Protein AF-A0AAD5WHM5-F1 (afdb_monomer_lite)

Foldseek 3Di:
DDDDDDDDDDDDDDDDDDDDDPPPPVCDPVNDPPVVVQVVCVVVVNVVVVVPPPVVVVVVVVVVPDDPPDDPVVVVVVVVVVVVVVVVVVVVVVVVVVVCCVVVPPPCVVCPVVVVVVVVVVVVVVVVVVVVVVVVVVVVVVVVVVVVVVVVVVVVVVVVVVVVVVVVVVVVVD

Organism: Parelaphostrongylus tenuis (NCBI:txid148309)

Secondary structure (DSSP, 8-state):
----------------S--S--------GGGS-HHHHHHHHHHTTTHHHHTS-HHHHHHHHHHHTS-----HHHHHHHHHHHHHHHHHHHHHHHHHHHHHHHHHT-HHHHTHHHHHHHHHHHHHHHHHHHHHHHHHHHHHHHHHHHHHHHHHHHHHHHHHHHHHHHHHHHHHH-

Radius of gyration: 55.37 Å; chains: 1; bounding box: 125×58×139 Å

Sequence (174 aa):
MESAGKQGDQANTESSGIRALEKSYDVKSADFDVDGLMEKMKIVGLDRVMKIPLAKLKSLRSLNNKPETRSLSERLSTIEFCENLIRQRAEMLKEFEERMQVVLQTDKISIAAEQEAQLEALELDIQKGLDEWKRYTLELEEFKMEYFSIVASLQERVEEFDKMVTAIEHDSEA

pLDDT: mean 78.84, std 20.29, range [31.38, 98.25]

Structure (mmCIF, N/CA/C/O backbone):
data_AF-A0AAD5WHM5-F1
#
_entry.id   AF-A0AAD5WHM5-F1
#
loop_
_atom_site.group_PDB
_atom_site.id
_atom_site.type_symbol
_atom_site.label_atom_id
_atom_site.label_alt_id
_atom_site.label_comp_id
_atom_site.label_asym_id
_atom_site.label_entity_id
_atom_site.label_seq_id
_atom_site.pdbx_PDB_ins_code
_atom_site.Cartn_x
_atom_site.Cartn_y
_atom_site.Cartn_z
_atom_site.occupancy
_atom_site.B_iso_or_equiv
_atom_site.auth_seq_id
_atom_site.auth_comp_id
_atom_site.auth_asym_id
_atom_site.auth_atom_id
_atom_site.pdbx_PDB_model_num
ATOM 1 N N . MET A 1 1 ? -66.414 -4.634 18.339 1.00 36.34 1 MET A N 1
ATOM 2 C CA . MET A 1 1 ? -66.600 -5.782 19.247 1.00 36.34 1 MET A CA 1
ATOM 3 C C . MET A 1 1 ? -65.448 -6.744 18.994 1.00 36.34 1 MET A C 1
ATOM 5 O O . MET A 1 1 ? -65.304 -7.122 17.845 1.00 36.34 1 MET A O 1
ATOM 9 N N . GLU A 1 2 ? -64.613 -6.950 20.029 1.00 38.66 2 GLU A N 1
ATOM 10 C CA . GLU A 1 2 ? -63.788 -8.132 20.409 1.00 38.66 2 GLU A CA 1
ATOM 11 C C . GLU A 1 2 ? -63.091 -9.003 19.333 1.00 38.66 2 GLU A C 1
ATOM 13 O O . GLU A 1 2 ? -63.685 -9.324 18.319 1.00 38.66 2 GLU A O 1
ATOM 18 N N . SER A 1 3 ? -61.883 -9.561 19.505 1.00 42.88 3 SER A N 1
ATOM 19 C CA . SER A 1 3 ? -60.822 -9.507 20.530 1.00 42.88 3 SER A CA 1
ATOM 20 C C . SER A 1 3 ? -59.622 -10.363 20.049 1.00 42.88 3 SER A C 1
ATOM 22 O O . SER A 1 3 ? -59.829 -11.271 19.251 1.00 42.88 3 SER A O 1
ATOM 24 N N . ALA A 1 4 ? -58.438 -10.116 20.640 1.00 44.34 4 ALA A N 1
ATOM 25 C CA . ALA A 1 4 ? -57.317 -11.044 20.948 1.00 44.34 4 ALA A CA 1
ATOM 26 C C . ALA A 1 4 ? -56.541 -11.760 19.809 1.00 44.34 4 ALA A C 1
ATOM 28 O O . ALA A 1 4 ? -57.092 -12.089 18.772 1.00 44.34 4 ALA A O 1
ATOM 29 N N . GLY A 1 5 ? -55.245 -12.100 19.914 1.00 34.88 5 GLY A N 1
ATOM 30 C CA . GLY A 1 5 ? -54.206 -12.047 20.967 1.00 34.88 5 GLY A CA 1
ATOM 31 C C . GLY A 1 5 ? -52.992 -12.879 20.467 1.00 34.88 5 GLY A C 1
ATOM 32 O O . GLY A 1 5 ? -53.199 -13.910 19.842 1.00 34.88 5 GLY A O 1
ATOM 33 N N . LYS A 1 6 ? -51.773 -12.325 20.362 1.00 40.22 6 LYS A N 1
ATOM 34 C CA . LYS A 1 6 ? -50.580 -12.413 21.252 1.00 40.22 6 LYS A CA 1
ATOM 35 C C . LYS A 1 6 ? -50.023 -13.808 21.644 1.00 40.22 6 LYS A C 1
ATOM 37 O O . LYS A 1 6 ? -50.691 -14.521 22.373 1.00 40.22 6 LYS A O 1
ATOM 42 N N . GLN A 1 7 ? -48.738 -14.011 21.264 1.00 35.69 7 GLN A N 1
ATOM 43 C CA . GLN A 1 7 ? -47.543 -14.509 22.018 1.00 35.69 7 GLN A CA 1
ATOM 44 C C . GLN A 1 7 ? -47.623 -15.878 22.737 1.00 35.69 7 GLN A C 1
ATOM 46 O O . GLN A 1 7 ? -48.632 -16.197 23.334 1.00 35.69 7 GLN A O 1
ATOM 51 N N . GLY A 1 8 ? -46.594 -16.729 22.829 1.00 31.56 8 GLY A N 1
ATOM 52 C CA . GLY A 1 8 ? -45.164 -16.665 22.517 1.00 31.56 8 GLY A CA 1
ATOM 53 C C . GLY A 1 8 ? -44.415 -17.776 23.296 1.00 31.56 8 GLY A C 1
ATOM 54 O O . GLY A 1 8 ? -44.916 -18.253 24.309 1.00 31.56 8 GLY A O 1
ATOM 55 N N . ASP A 1 9 ? -43.231 -18.126 22.790 1.00 31.38 9 ASP A N 1
ATOM 56 C CA . ASP A 1 9 ? -42.017 -18.654 23.445 1.00 31.38 9 ASP A CA 1
ATOM 57 C C . ASP A 1 9 ? -41.879 -20.055 24.096 1.00 31.38 9 ASP A C 1
ATOM 59 O O . ASP A 1 9 ? -42.524 -20.440 25.069 1.00 31.38 9 ASP A O 1
ATOM 63 N N . GLN A 1 10 ? -40.864 -20.747 23.552 1.00 34.56 10 GLN A N 1
ATOM 64 C CA . GLN A 1 10 ? -39.973 -21.766 24.131 1.00 34.56 10 GLN A CA 1
ATOM 65 C C . GLN A 1 10 ? -39.013 -21.066 25.135 1.00 34.56 10 GLN A C 1
ATOM 67 O O . GLN A 1 10 ? -38.979 -19.847 25.188 1.00 34.56 10 GLN A O 1
ATOM 72 N N . ALA A 1 11 ? -38.144 -21.643 25.960 1.00 37.50 11 ALA A N 1
ATOM 73 C CA . ALA A 1 11 ? -37.506 -22.938 26.160 1.00 37.50 11 ALA A CA 1
ATOM 74 C C . ALA A 1 11 ? -36.883 -22.885 27.580 1.00 37.50 11 ALA A C 1
ATOM 76 O O . ALA A 1 11 ? -36.624 -21.787 28.071 1.00 37.50 11 ALA A O 1
ATOM 77 N N . ASN A 1 12 ? -36.551 -24.016 28.214 1.00 31.97 12 ASN A N 1
ATOM 78 C CA . ASN A 1 12 ? -35.148 -24.295 28.568 1.00 31.97 12 ASN A CA 1
ATOM 79 C C . ASN A 1 12 ? -34.935 -25.618 29.309 1.00 31.97 12 ASN A C 1
ATOM 81 O O . ASN A 1 12 ? -35.692 -26.033 30.184 1.00 31.97 12 ASN A O 1
ATOM 85 N N . THR A 1 13 ? -33.812 -26.208 28.929 1.00 36.28 13 THR A N 1
ATOM 86 C CA . THR A 1 13 ? -33.136 -27.422 29.371 1.00 36.28 13 THR A CA 1
ATOM 87 C C . THR A 1 13 ? -32.401 -27.289 30.711 1.00 36.28 13 THR A C 1
ATOM 89 O O . THR A 1 13 ? -31.663 -26.339 30.941 1.00 36.28 13 THR A O 1
ATOM 92 N N . GLU A 1 14 ? -32.582 -28.327 31.529 1.00 37.22 14 GLU A N 1
ATOM 93 C CA . GLU A 1 14 ? -31.549 -29.156 32.179 1.00 37.22 14 GLU A CA 1
ATOM 94 C C . GLU A 1 14 ? -30.503 -28.536 33.131 1.00 37.22 14 GLU A C 1
ATOM 96 O O . GLU A 1 14 ? -29.560 -27.857 32.741 1.00 37.22 14 GLU A O 1
ATOM 101 N N . SER A 1 15 ? -30.572 -28.980 34.392 1.00 31.81 15 SER A N 1
ATOM 102 C CA . SER A 1 15 ? -29.400 -29.275 35.221 1.00 31.81 15 SER A CA 1
ATOM 103 C C . SER A 1 15 ? -29.643 -30.586 35.973 1.00 31.81 15 SER A C 1
ATOM 105 O O . SER A 1 15 ? -30.743 -30.870 36.449 1.00 31.81 15 SER A O 1
ATOM 107 N N . SER A 1 16 ? -28.603 -31.409 35.957 1.00 37.72 16 SER A N 1
ATOM 108 C CA . SER A 1 16 ? -28.567 -32.851 36.162 1.00 37.72 16 SER A CA 1
ATOM 109 C C . SER A 1 16 ? -28.480 -33.255 37.638 1.00 37.72 16 SER A C 1
ATOM 111 O O . SER A 1 16 ? -27.954 -32.519 38.468 1.00 37.72 16 SER A O 1
ATOM 113 N N . GLY A 1 17 ? -28.912 -34.487 37.930 1.00 38.31 17 GLY A N 1
ATOM 114 C CA . GLY A 1 17 ? -28.488 -35.218 39.125 1.00 38.31 17 GLY A CA 1
ATOM 115 C C . GLY A 1 17 ? -29.429 -35.134 40.325 1.00 38.31 17 GLY A C 1
ATOM 116 O O . GLY A 1 17 ? -29.139 -34.431 41.278 1.00 38.31 17 GLY A O 1
ATOM 117 N N . ILE A 1 18 ? -30.540 -35.876 40.250 1.00 37.25 18 ILE A N 1
ATOM 118 C CA . ILE A 1 18 ? -31.255 -36.669 41.285 1.00 37.25 18 ILE A CA 1
ATOM 119 C C . ILE A 1 18 ? -32.674 -36.875 40.717 1.00 37.25 18 ILE A C 1
ATOM 121 O O . ILE A 1 18 ? -33.637 -36.219 41.093 1.00 37.25 18 ILE A O 1
ATOM 125 N N . ARG A 1 19 ? -32.820 -37.765 39.733 1.00 40.44 19 ARG A N 1
ATOM 126 C CA . ARG A 1 19 ? -34.134 -38.251 39.274 1.00 40.44 19 ARG A CA 1
ATOM 127 C C . ARG A 1 19 ? -34.158 -39.766 39.395 1.00 40.44 19 ARG A C 1
ATOM 129 O O . ARG A 1 19 ? -34.089 -40.482 38.408 1.00 40.44 19 ARG A O 1
ATOM 136 N N . ALA A 1 20 ? -34.179 -40.242 40.637 1.00 42.19 20 ALA A N 1
ATOM 137 C CA . ALA A 1 20 ? -34.458 -41.641 40.955 1.00 42.19 20 ALA A CA 1
ATOM 138 C C . ALA A 1 20 ? -34.907 -41.823 42.417 1.00 42.19 20 ALA A C 1
ATOM 140 O O . ALA A 1 20 ? -34.429 -42.723 43.093 1.00 42.19 20 ALA A O 1
ATOM 141 N N . LEU A 1 21 ? -35.808 -40.974 42.930 1.00 39.22 21 LEU A N 1
ATOM 142 C CA . LEU A 1 21 ? -36.526 -41.244 44.190 1.00 39.22 21 LEU A CA 1
ATOM 143 C C . LEU A 1 21 ? -38.012 -40.836 44.155 1.00 39.22 21 LEU A C 1
ATOM 145 O O . LEU A 1 21 ? -38.685 -40.880 45.178 1.00 39.22 21 LEU A O 1
ATOM 149 N N . GLU A 1 22 ? -38.578 -40.525 42.986 1.00 41.53 22 GLU A N 1
ATOM 150 C CA . GLU A 1 22 ? -40.031 -40.355 42.830 1.00 41.53 22 GLU A CA 1
ATOM 151 C C . GLU A 1 22 ? -40.721 -41.716 42.639 1.00 41.53 22 GLU A C 1
ATOM 153 O O . GLU A 1 22 ? -41.361 -42.005 41.634 1.00 41.53 22 GLU A O 1
ATOM 158 N N . LYS A 1 23 ? -40.583 -42.589 43.636 1.00 41.78 23 LYS A N 1
ATOM 159 C CA . LYS A 1 23 ? -41.685 -43.470 44.016 1.00 41.78 23 LYS A CA 1
ATOM 160 C C . LYS A 1 23 ? -42.174 -42.920 45.339 1.00 41.78 23 LYS A C 1
ATOM 162 O O . LYS A 1 23 ? -41.623 -43.244 46.388 1.00 41.78 23 LYS A O 1
ATOM 167 N N . SER A 1 24 ? -43.164 -42.037 45.276 1.00 45.75 24 SER A N 1
ATOM 168 C CA . SER A 1 24 ? -43.964 -41.696 46.443 1.00 45.75 24 SER A CA 1
ATOM 169 C C . SER A 1 24 ? -44.629 -42.988 46.910 1.00 45.75 24 SER A C 1
ATOM 171 O O . SER A 1 24 ? -45.659 -43.401 46.379 1.00 45.75 24 SER A O 1
ATOM 173 N N . TYR A 1 25 ? -43.997 -43.676 47.857 1.00 50.88 25 TYR A N 1
ATOM 174 C CA . TYR A 1 25 ? -44.730 -44.580 48.720 1.00 50.88 25 TYR A CA 1
ATOM 175 C C . TYR A 1 25 ? -45.814 -43.719 49.359 1.00 50.88 25 TYR A C 1
ATOM 177 O O . TYR A 1 25 ? -45.506 -42.699 49.978 1.00 50.88 25 TYR A O 1
ATOM 185 N N . ASP A 1 26 ? -47.072 -44.071 49.122 1.00 53.12 26 ASP A N 1
ATOM 186 C CA . ASP A 1 26 ? -48.220 -43.441 49.764 1.00 53.12 26 ASP A CA 1
ATOM 187 C C . ASP A 1 26 ? -48.231 -43.913 51.227 1.00 53.12 26 ASP A C 1
ATOM 189 O O . ASP A 1 26 ? -49.003 -44.784 51.622 1.00 53.12 26 ASP A O 1
ATOM 193 N N . VAL A 1 27 ? -47.233 -43.449 51.989 1.00 57.66 27 VAL A N 1
ATOM 194 C CA . VAL A 1 27 ? -47.026 -43.798 53.392 1.00 57.66 27 VAL A CA 1
ATOM 195 C C . VAL A 1 27 ? -48.090 -43.052 54.171 1.00 57.66 27 VAL A C 1
ATOM 197 O O . VAL A 1 27 ? -48.061 -41.823 54.283 1.00 57.66 27 VAL A O 1
ATOM 200 N N . LYS A 1 28 ? -49.059 -43.796 54.694 1.00 67.00 28 LYS A N 1
ATOM 201 C CA . LYS A 1 28 ? -50.104 -43.223 55.532 1.00 67.00 28 LYS A CA 1
ATOM 202 C C . LYS A 1 28 ? -49.484 -42.882 56.877 1.00 67.00 28 LYS A C 1
ATOM 204 O O . LYS A 1 28 ? -48.560 -43.536 57.346 1.00 67.00 28 LYS A O 1
ATOM 209 N N . SER A 1 29 ? -50.024 -41.880 57.559 1.00 62.38 29 SER A N 1
ATOM 210 C CA . SER A 1 29 ? -49.602 -41.530 58.922 1.00 62.38 29 SER A CA 1
ATOM 211 C C . SER A 1 29 ? -49.711 -42.701 59.913 1.00 62.38 29 SER A C 1
ATOM 213 O O . SER A 1 29 ? -49.035 -42.682 60.933 1.00 62.38 29 SER A O 1
ATOM 215 N N . ALA A 1 30 ? -50.509 -43.726 59.591 1.00 68.62 30 ALA A N 1
ATOM 216 C CA . ALA A 1 30 ? -50.623 -44.978 60.341 1.00 68.62 30 ALA A CA 1
ATOM 217 C C . ALA A 1 30 ? -49.430 -45.939 60.168 1.00 68.62 30 ALA A C 1
ATOM 219 O O . ALA A 1 30 ? -49.243 -46.820 61.000 1.00 68.62 30 ALA A O 1
ATOM 220 N N . ASP A 1 31 ? -48.622 -45.769 59.120 1.00 73.50 31 ASP A N 1
ATOM 221 C CA . ASP A 1 31 ? -47.434 -46.591 58.859 1.00 73.50 31 ASP A CA 1
ATOM 222 C C . ASP A 1 31 ? -46.204 -46.086 59.642 1.00 73.50 31 ASP A C 1
ATOM 224 O O . ASP A 1 31 ? -45.151 -46.727 59.653 1.00 73.50 31 ASP A O 1
ATOM 228 N N . PHE A 1 32 ? -46.324 -44.928 60.304 1.00 72.31 32 PHE A N 1
ATOM 229 C CA . PHE A 1 32 ? -45.282 -44.356 61.148 1.00 72.31 32 PHE A CA 1
ATOM 230 C C . PHE A 1 32 ? -45.490 -44.755 62.611 1.00 72.31 32 PHE A C 1
ATOM 232 O O . PHE A 1 32 ? -46.427 -44.305 63.267 1.00 72.31 32 PHE A O 1
ATOM 239 N N . ASP A 1 33 ? -44.552 -45.536 63.146 1.00 80.94 33 ASP A N 1
ATOM 240 C CA . ASP A 1 33 ? -44.429 -45.801 64.583 1.00 80.94 33 ASP A CA 1
ATOM 241 C C . ASP A 1 33 ? -43.872 -44.559 65.304 1.00 80.94 33 ASP A C 1
ATOM 243 O O . ASP A 1 33 ? -42.677 -44.440 65.602 1.00 80.94 33 ASP A O 1
ATOM 247 N N . VAL A 1 34 ? -44.749 -43.573 65.503 1.00 78.88 34 VAL A N 1
ATOM 248 C CA . VAL A 1 34 ? -44.423 -42.302 66.164 1.00 78.88 34 VAL A CA 1
ATOM 249 C C . VAL A 1 34 ? -44.016 -42.540 67.619 1.00 78.88 34 VAL A C 1
ATOM 251 O O . VAL A 1 34 ? -43.077 -41.901 68.094 1.00 78.88 34 VAL A O 1
ATOM 254 N N . ASP A 1 35 ? -44.650 -43.494 68.299 1.00 78.94 35 ASP A N 1
ATOM 255 C CA . ASP A 1 35 ? -44.379 -43.811 69.702 1.00 78.94 35 ASP A CA 1
ATOM 256 C C . ASP A 1 35 ? -43.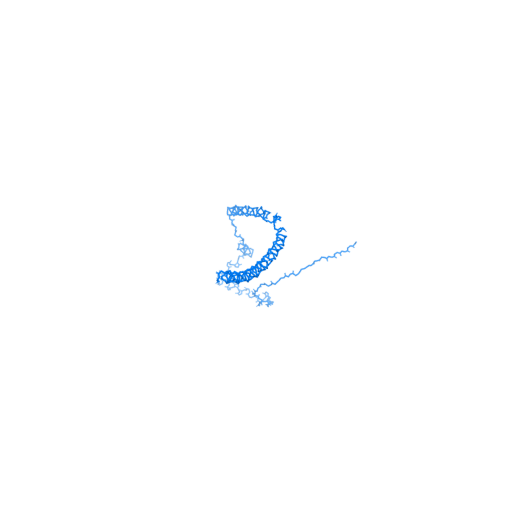006 -44.478 69.875 1.00 78.94 35 ASP A C 1
ATOM 258 O O . ASP A 1 35 ? -42.214 -44.069 70.731 1.00 78.94 35 ASP A O 1
ATOM 262 N N . GLY A 1 36 ? -42.655 -45.433 69.009 1.00 82.88 36 GLY A N 1
ATOM 263 C CA . GLY A 1 36 ? -41.328 -46.047 68.995 1.00 82.88 36 GLY A CA 1
ATOM 264 C C . GLY A 1 36 ? -40.217 -45.066 68.613 1.00 82.88 36 GLY A C 1
ATOM 265 O O . GLY A 1 36 ? -39.108 -45.138 69.154 1.00 82.88 36 GLY A O 1
ATOM 266 N N . LEU A 1 37 ? -40.497 -44.102 67.728 1.00 80.06 37 LEU A N 1
ATOM 267 C CA . LEU A 1 37 ? -39.570 -43.008 67.428 1.00 80.06 37 LEU A CA 1
ATOM 268 C C . LEU A 1 37 ? -39.402 -42.067 68.628 1.00 80.06 37 LEU A C 1
ATOM 270 O O . LEU A 1 37 ? -38.273 -41.691 68.951 1.00 80.06 37 LEU A O 1
ATOM 274 N N . MET A 1 38 ? -40.494 -41.711 69.308 1.00 77.81 38 MET A N 1
ATOM 275 C CA . MET A 1 38 ? -40.458 -40.876 70.508 1.00 77.81 38 MET A CA 1
ATOM 276 C C . MET A 1 38 ? -39.637 -41.523 71.624 1.00 77.81 38 MET A C 1
ATOM 278 O O . MET A 1 38 ? -38.795 -40.850 72.223 1.00 77.81 38 MET A O 1
ATOM 282 N N . GLU A 1 39 ? -39.807 -42.824 71.860 1.00 83.00 39 GLU A N 1
ATOM 283 C CA . GLU A 1 39 ? -39.048 -43.543 72.884 1.00 83.00 39 GLU A CA 1
ATOM 284 C C . GLU A 1 39 ? -37.557 -43.624 72.528 1.00 83.00 39 GLU A C 1
ATOM 286 O O . GLU A 1 39 ? -36.700 -43.312 73.356 1.00 83.00 39 GLU A O 1
ATOM 291 N N . LYS A 1 40 ? -37.217 -43.917 71.266 1.00 83.00 40 LYS A N 1
ATOM 292 C CA . LYS A 1 40 ? -35.818 -43.884 70.801 1.00 83.00 40 LYS A CA 1
ATOM 293 C C . LYS A 1 40 ? -35.193 -42.500 70.964 1.00 83.00 40 LYS A C 1
ATOM 295 O O . LYS A 1 40 ? -34.060 -42.388 71.427 1.00 83.00 40 LYS A O 1
ATOM 300 N N . MET A 1 41 ? -35.915 -41.433 70.630 1.00 79.44 41 MET A N 1
ATOM 301 C CA . MET A 1 41 ? -35.411 -40.066 70.788 1.00 79.44 41 MET A CA 1
ATOM 302 C C . MET A 1 41 ? -35.243 -39.674 72.259 1.00 79.44 41 MET A C 1
ATOM 304 O O . MET A 1 41 ? -34.295 -38.962 72.595 1.00 79.44 41 MET A O 1
ATOM 308 N N . LYS A 1 42 ? -36.102 -40.178 73.148 1.00 81.62 42 LYS A N 1
ATOM 309 C CA . LYS A 1 42 ? -35.965 -40.004 74.595 1.00 81.62 42 LYS A CA 1
ATOM 310 C C . LYS A 1 42 ? -34.733 -40.729 75.144 1.00 81.62 42 LYS A C 1
ATOM 312 O O . LYS A 1 42 ? -33.973 -40.114 75.889 1.00 81.62 42 LYS A O 1
ATOM 317 N N . ILE A 1 43 ? -34.488 -41.972 74.721 1.00 84.25 43 ILE A N 1
ATOM 318 C CA . ILE A 1 43 ? -33.299 -42.763 75.097 1.00 84.25 43 ILE A CA 1
ATOM 319 C C . ILE A 1 43 ? -32.001 -42.052 74.681 1.00 84.25 43 ILE A C 1
ATOM 321 O O . ILE A 1 43 ? -31.032 -42.040 75.434 1.00 84.25 43 ILE A O 1
ATOM 325 N N . VAL A 1 44 ? -31.994 -41.399 73.516 1.00 82.56 44 VAL A N 1
ATOM 326 C CA . VAL A 1 44 ? -30.830 -40.658 72.988 1.00 82.56 44 VAL A CA 1
ATOM 327 C C . VAL A 1 44 ? -30.703 -39.246 73.603 1.00 82.56 44 VAL A C 1
ATOM 329 O O . VAL A 1 44 ? -29.816 -38.475 73.247 1.00 82.56 44 VAL A O 1
ATOM 332 N N . GLY A 1 45 ? -31.565 -38.876 74.558 1.00 78.75 45 GLY A N 1
ATOM 333 C CA . GLY A 1 45 ? -31.508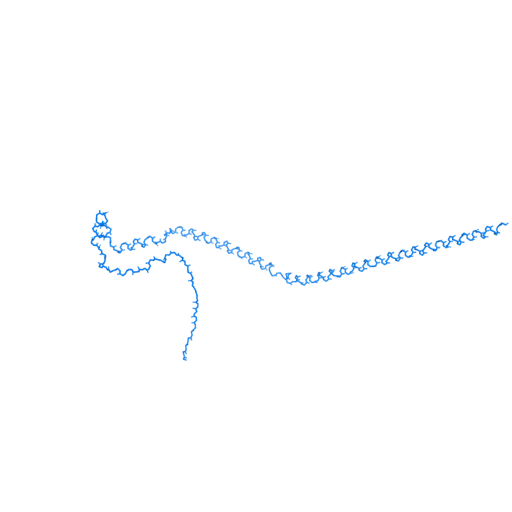 -37.582 75.250 1.00 78.75 45 GLY A CA 1
ATOM 334 C C . GLY A 1 45 ? -32.038 -36.397 74.431 1.00 78.75 45 GLY A C 1
ATOM 335 O O . GLY A 1 45 ? -31.855 -35.242 74.816 1.00 78.75 45 GLY A O 1
ATOM 336 N N . LEU A 1 46 ? -32.734 -36.662 73.321 1.00 77.62 46 LEU A N 1
ATOM 337 C CA . LEU A 1 46 ? -33.299 -35.654 72.415 1.00 77.62 46 LEU A CA 1
ATOM 338 C C . LEU A 1 46 ? -34.729 -35.227 72.791 1.00 77.62 46 LEU A C 1
ATOM 340 O O . LEU A 1 46 ? -35.365 -34.478 72.052 1.00 77.62 46 LEU A O 1
ATOM 344 N N . ASP A 1 47 ? -35.223 -35.625 73.967 1.00 75.44 47 ASP A N 1
ATOM 345 C CA . ASP A 1 47 ? -36.549 -35.257 74.497 1.00 75.44 47 ASP A CA 1
ATOM 346 C C . ASP A 1 47 ? -36.796 -33.733 74.495 1.00 75.44 47 ASP A C 1
ATOM 348 O O . ASP A 1 47 ? -37.895 -33.252 74.216 1.00 75.44 47 ASP A O 1
ATOM 352 N N . ARG A 1 48 ? -35.745 -32.935 74.726 1.00 72.94 48 ARG A N 1
ATOM 353 C CA . ARG A 1 48 ? -35.833 -31.466 74.687 1.00 72.94 48 ARG A CA 1
ATOM 354 C C . ARG A 1 48 ? -36.044 -30.906 73.280 1.00 72.94 48 ARG A C 1
ATOM 356 O O . ARG A 1 48 ? -36.642 -29.842 73.161 1.00 72.94 48 ARG A O 1
ATOM 363 N N . VAL A 1 49 ? -35.585 -31.599 72.236 1.00 71.81 49 VAL A N 1
ATOM 364 C CA . VAL A 1 49 ? -35.725 -31.166 70.834 1.00 71.81 49 VAL A CA 1
ATOM 365 C C . VAL A 1 49 ? -37.181 -31.271 70.384 1.00 71.81 49 VAL A C 1
ATOM 367 O O . VAL A 1 49 ? -37.682 -30.367 69.720 1.00 71.81 49 VAL A O 1
ATOM 370 N N . MET A 1 50 ? -37.893 -32.306 70.837 1.00 70.81 50 MET A N 1
ATOM 371 C CA . MET A 1 50 ? -39.323 -32.499 70.550 1.00 70.81 50 MET A CA 1
ATOM 372 C C . MET A 1 50 ? -40.222 -31.479 71.260 1.00 70.81 50 MET A C 1
ATOM 374 O O . MET A 1 50 ? -41.343 -31.224 70.830 1.00 70.81 50 MET A O 1
ATOM 378 N N . LYS A 1 51 ? -39.719 -30.851 72.328 1.00 79.00 51 LYS A N 1
ATOM 379 C CA . LYS A 1 51 ? -40.398 -29.765 73.051 1.00 79.00 51 LYS A CA 1
ATOM 380 C C . LYS A 1 51 ? -40.186 -28.397 72.406 1.00 79.00 51 LYS A C 1
ATOM 382 O O . LYS A 1 51 ? -40.777 -27.420 72.864 1.00 79.00 51 LYS A O 1
ATOM 387 N N . ILE A 1 52 ? -39.348 -28.294 71.370 1.00 77.94 52 ILE A N 1
ATOM 388 C CA . ILE A 1 52 ? -39.147 -27.035 70.653 1.00 77.94 52 ILE A CA 1
ATOM 389 C C . ILE A 1 52 ? -40.379 -26.794 69.774 1.00 77.94 52 ILE A C 1
ATOM 391 O O . ILE A 1 52 ? -40.645 -27.579 68.864 1.00 77.94 52 ILE A O 1
ATOM 395 N N . PRO A 1 53 ? -41.123 -25.692 69.980 1.00 83.00 53 PRO A N 1
ATOM 396 C CA . PRO A 1 53 ? -42.261 -25.372 69.133 1.00 83.00 53 PRO A CA 1
ATOM 397 C C . PRO A 1 53 ? -41.845 -25.295 67.662 1.00 83.00 53 PRO A C 1
ATOM 399 O O . PRO A 1 53 ? -40.853 -24.640 67.329 1.00 83.00 53 PRO A O 1
ATOM 402 N N . LEU A 1 54 ? -42.640 -25.889 66.768 1.00 77.44 54 LEU A N 1
ATOM 403 C CA . LEU A 1 54 ? -42.377 -25.890 65.321 1.00 77.44 54 LEU A CA 1
ATOM 404 C C . LEU A 1 54 ? -42.159 -24.477 64.755 1.00 77.44 54 LEU A C 1
ATOM 406 O O . LEU A 1 54 ? -41.359 -24.295 63.841 1.00 77.44 54 LEU A O 1
ATOM 410 N N . ALA A 1 55 ? -42.817 -23.464 65.328 1.00 77.44 55 ALA A N 1
ATOM 411 C CA . ALA A 1 55 ? -42.600 -22.060 64.984 1.00 77.44 55 ALA A CA 1
ATOM 412 C C . ALA A 1 55 ? -41.139 -21.614 65.198 1.00 77.44 55 ALA A C 1
ATOM 414 O O . ALA A 1 55 ? -40.575 -20.936 64.341 1.00 77.44 55 ALA A O 1
ATOM 415 N N . LYS A 1 56 ? -40.498 -22.053 66.292 1.00 78.56 56 LYS A N 1
ATOM 416 C CA . LYS A 1 56 ? -39.094 -21.742 66.598 1.00 78.56 56 LYS A CA 1
ATOM 417 C C . LYS A 1 56 ? -38.120 -22.505 65.695 1.00 78.56 56 LYS A C 1
ATOM 419 O O . LYS A 1 56 ? -37.121 -21.944 65.254 1.00 78.56 56 LYS A O 1
ATOM 424 N N . LEU A 1 57 ? -38.426 -23.761 65.358 1.00 76.69 57 LEU A N 1
ATOM 425 C CA . LEU A 1 57 ? -37.632 -24.536 64.391 1.00 76.69 57 LEU A CA 1
ATOM 426 C C . LEU A 1 57 ? -37.688 -23.914 62.988 1.00 76.69 57 LEU A C 1
ATOM 428 O O . LEU A 1 57 ? -36.663 -23.789 62.316 1.00 76.69 57 LEU A O 1
ATOM 432 N N . LYS A 1 58 ? -38.868 -23.441 62.567 1.00 77.19 58 LYS A N 1
ATOM 433 C CA . LYS A 1 58 ? -39.029 -22.693 61.312 1.00 77.19 58 LYS A CA 1
ATOM 434 C C . LYS A 1 58 ? -38.270 -21.361 61.338 1.00 77.19 58 LYS A C 1
ATOM 436 O O . LYS A 1 58 ? -37.615 -21.030 60.351 1.00 77.19 58 LYS A O 1
ATOM 441 N N . SER A 1 59 ? -38.273 -20.633 62.460 1.00 75.31 59 SER A N 1
ATOM 442 C CA . SER A 1 59 ? -37.494 -19.391 62.578 1.00 75.31 59 SER A CA 1
ATOM 443 C C . SER A 1 59 ? -35.980 -19.628 62.562 1.00 75.31 59 SER A C 1
ATOM 445 O O . SER A 1 59 ? -35.251 -18.825 61.987 1.00 75.31 59 SER A O 1
ATOM 447 N N . LEU A 1 60 ? -35.489 -20.744 63.110 1.00 71.94 60 LEU A N 1
ATOM 448 C CA . LEU A 1 60 ? -34.064 -21.099 63.045 1.00 71.94 60 LEU A CA 1
ATOM 449 C C . LEU A 1 60 ? -33.607 -21.376 61.609 1.00 71.94 60 LEU A C 1
ATOM 451 O O . LEU A 1 60 ? -32.573 -20.866 61.185 1.00 71.94 60 LEU A O 1
ATOM 455 N N . ARG A 1 61 ? -34.424 -22.088 60.819 1.00 69.75 61 ARG A N 1
ATOM 456 C CA . ARG A 1 61 ? -34.172 -22.270 59.379 1.00 69.75 61 ARG A CA 1
ATOM 457 C C . ARG A 1 61 ? -34.106 -20.928 58.640 1.00 69.75 61 ARG A C 1
ATOM 459 O O . ARG A 1 61 ? -33.268 -20.757 57.764 1.00 69.75 61 ARG A O 1
ATOM 466 N N . SER A 1 62 ? -34.955 -19.966 59.012 1.00 66.94 62 SER A N 1
ATOM 467 C CA . SER A 1 62 ? -34.944 -18.627 58.405 1.00 66.94 62 SER A CA 1
ATOM 468 C C . SER A 1 62 ? -33.712 -17.794 58.773 1.00 66.94 62 SER A C 1
ATOM 470 O O . SER A 1 62 ? -33.303 -16.953 57.983 1.00 66.94 62 SER A O 1
ATOM 472 N N . LEU A 1 63 ? -33.100 -18.033 59.939 1.00 64.25 63 LEU A N 1
ATOM 473 C CA . LEU A 1 63 ? -31.882 -17.341 60.371 1.00 64.25 63 LEU A CA 1
ATOM 474 C C . LEU A 1 63 ? -30.644 -17.832 59.616 1.00 64.25 63 LEU A C 1
ATOM 476 O O . LEU A 1 63 ? -29.797 -17.016 59.275 1.00 64.25 63 LEU A O 1
ATOM 480 N N . ASN A 1 64 ? -30.578 -19.128 59.300 1.00 65.19 64 ASN A N 1
ATOM 481 C CA . ASN A 1 64 ? -29.476 -19.712 58.531 1.00 65.19 64 ASN A CA 1
ATOM 482 C C . ASN A 1 64 ? -29.461 -19.273 57.053 1.00 65.19 64 ASN A C 1
ATOM 484 O O . ASN A 1 64 ? -28.435 -19.360 56.394 1.00 65.19 64 ASN A O 1
ATOM 488 N N . ASN A 1 65 ? -30.599 -18.793 56.540 1.00 66.69 65 ASN A N 1
ATOM 489 C CA . ASN A 1 65 ? -30.760 -18.348 55.153 1.00 66.69 65 ASN A CA 1
ATOM 490 C C . ASN A 1 65 ? -30.774 -16.817 55.012 1.00 66.69 65 ASN A C 1
ATOM 492 O O . ASN A 1 65 ? -31.139 -16.304 53.952 1.00 66.69 65 ASN A O 1
ATOM 496 N N . LYS A 1 66 ? -30.442 -16.062 56.069 1.00 65.06 66 LYS A N 1
ATOM 497 C CA . LYS A 1 66 ? -30.328 -14.608 55.940 1.00 65.06 66 LYS A CA 1
ATOM 498 C C . LYS A 1 66 ? -29.048 -14.276 55.168 1.00 65.06 66 LYS A C 1
ATOM 500 O O . LYS A 1 66 ? -27.993 -14.777 55.549 1.00 65.06 66 LYS A O 1
ATOM 505 N N . PRO A 1 67 ? -29.115 -13.430 54.123 1.00 66.06 67 PRO A N 1
ATOM 506 C CA . PRO A 1 67 ? -27.904 -12.894 53.519 1.00 66.06 67 PRO A CA 1
ATOM 507 C C . PRO A 1 67 ? -27.110 -12.177 54.611 1.00 66.06 67 PRO A C 1
ATOM 509 O O . PRO A 1 67 ? -27.707 -11.471 55.429 1.00 66.06 67 PRO A O 1
ATOM 512 N N . GLU A 1 68 ? -25.794 -12.399 54.646 1.00 64.12 68 GLU A N 1
ATOM 513 C CA . GLU A 1 68 ? -24.894 -11.770 55.612 1.00 64.12 68 GLU A CA 1
ATOM 514 C C . GLU A 1 68 ? -25.207 -10.277 55.707 1.00 64.12 68 GLU A C 1
ATOM 516 O O . GLU A 1 68 ? -25.061 -9.512 54.748 1.00 64.12 68 GLU A O 1
ATOM 521 N N . THR A 1 69 ? -25.698 -9.859 56.870 1.00 67.62 69 THR A N 1
ATOM 522 C CA . THR A 1 69 ? -25.978 -8.456 57.134 1.00 67.62 69 THR A CA 1
ATOM 523 C C . THR A 1 69 ? -24.645 -7.764 57.348 1.00 67.62 69 THR A C 1
ATOM 525 O O . THR A 1 69 ? -24.166 -7.672 58.476 1.00 67.62 69 THR A O 1
ATOM 528 N N . ARG A 1 70 ? -24.033 -7.305 56.253 1.00 68.38 70 ARG A N 1
ATOM 529 C CA . ARG A 1 70 ? -22.885 -6.398 56.314 1.00 68.38 70 ARG A CA 1
ATOM 530 C C . ARG A 1 70 ? -23.264 -5.176 57.136 1.00 68.38 70 ARG A C 1
ATOM 532 O O . ARG A 1 70 ? -24.388 -4.667 57.031 1.00 68.38 70 ARG A O 1
ATOM 539 N N . SER A 1 71 ? -22.326 -4.710 57.946 1.00 83.69 71 SER A N 1
ATOM 540 C CA . SER A 1 71 ? -22.510 -3.490 58.721 1.00 83.69 71 SER A CA 1
ATOM 541 C C . SER A 1 71 ? -22.782 -2.300 57.788 1.00 83.69 71 SER A C 1
ATOM 543 O O . SER A 1 71 ? -22.387 -2.295 56.620 1.00 83.69 71 SER A O 1
ATOM 545 N N . LEU A 1 72 ? -23.466 -1.265 58.290 1.00 84.75 72 LEU A N 1
ATOM 546 C CA . LEU A 1 72 ? -23.720 -0.043 57.513 1.00 84.75 72 LEU A CA 1
ATOM 547 C C . LEU A 1 72 ? -2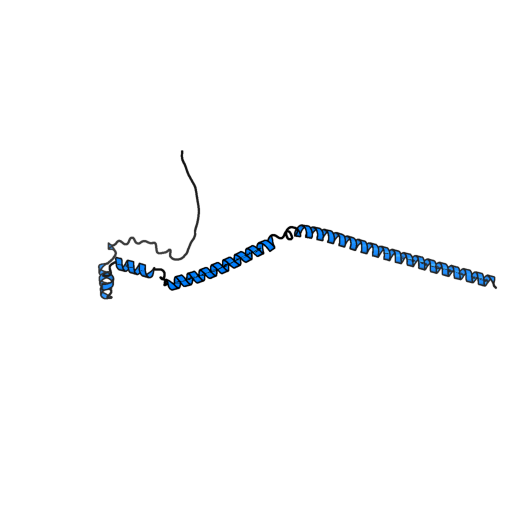2.407 0.561 56.974 1.00 84.75 72 LEU A C 1
ATOM 549 O O . LEU A 1 72 ? -22.365 1.005 55.832 1.00 84.75 72 LEU A O 1
ATOM 553 N N . SER A 1 73 ? -21.341 0.508 57.779 1.00 88.44 73 SER A N 1
ATOM 554 C CA . SER A 1 73 ? -20.003 0.998 57.430 1.00 88.44 73 SER A CA 1
ATOM 555 C C . SER A 1 73 ? -19.410 0.270 56.217 1.00 88.44 73 SER A C 1
ATOM 557 O O . SER A 1 73 ? -18.984 0.907 55.259 1.00 88.44 73 SER A O 1
ATOM 559 N N . GLU A 1 74 ? -19.469 -1.065 56.192 1.00 87.00 74 GLU A N 1
ATOM 560 C CA . GLU A 1 74 ? -18.978 -1.864 55.056 1.00 87.00 74 GLU A CA 1
ATOM 561 C C . GLU A 1 74 ? -19.807 -1.652 53.787 1.00 87.00 74 GLU A C 1
ATOM 563 O O . GLU A 1 74 ? -19.297 -1.724 52.668 1.00 87.00 74 GLU A O 1
ATOM 568 N N . ARG A 1 75 ? -21.109 -1.396 53.939 1.00 86.56 75 ARG A N 1
ATOM 569 C CA . ARG A 1 75 ? -21.972 -1.063 52.802 1.00 86.56 75 ARG A CA 1
ATOM 570 C C . ARG A 1 75 ? -21.614 0.304 52.227 1.00 86.56 75 ARG A C 1
ATOM 572 O O . ARG A 1 75 ? -21.551 0.421 51.009 1.00 86.56 75 ARG A O 1
ATOM 579 N N . LEU A 1 76 ? -21.355 1.296 53.078 1.00 90.94 76 LEU A N 1
ATOM 580 C CA . LEU A 1 76 ? -20.923 2.631 52.657 1.00 90.94 76 LEU A CA 1
ATOM 581 C C . LEU A 1 76 ? -19.569 2.582 51.941 1.00 90.94 76 LEU A C 1
ATOM 583 O O . LEU A 1 76 ? -19.471 3.087 50.828 1.00 90.94 76 LEU A O 1
ATOM 587 N N . SER A 1 77 ? -18.576 1.877 52.491 1.00 91.38 77 SER A N 1
ATOM 588 C CA . SER A 1 77 ? -17.267 1.741 51.835 1.00 91.38 77 SER A CA 1
ATOM 589 C C . SER A 1 77 ? -17.350 1.015 50.488 1.00 91.38 77 SER A C 1
ATOM 591 O O . SER A 1 77 ? -16.678 1.390 49.528 1.00 91.38 77 SER A O 1
ATOM 593 N N . THR A 1 78 ? -18.219 0.004 50.380 1.00 91.06 78 THR A N 1
ATOM 594 C CA . THR A 1 78 ? -18.476 -0.683 49.105 1.00 91.06 78 THR A CA 1
ATOM 595 C C . THR A 1 78 ? -19.102 0.269 48.084 1.00 91.06 78 THR A C 1
ATOM 597 O O . THR A 1 78 ? -18.726 0.237 46.915 1.00 91.06 78 THR A O 1
ATOM 600 N N . ILE A 1 79 ? -20.039 1.122 48.508 1.00 91.88 79 ILE A N 1
ATOM 601 C CA . ILE A 1 79 ? -20.683 2.106 47.630 1.00 91.88 79 ILE A CA 1
ATOM 602 C C . ILE A 1 79 ? -19.658 3.124 47.122 1.00 91.88 79 ILE A C 1
ATOM 604 O O . ILE A 1 79 ? -19.600 3.340 45.916 1.00 91.88 79 ILE A O 1
ATOM 608 N N . GLU A 1 80 ? -18.815 3.679 47.993 1.00 94.31 80 GLU A N 1
ATOM 609 C CA . GLU A 1 80 ? -17.758 4.629 47.606 1.00 94.31 80 GLU A CA 1
ATOM 610 C C . GLU A 1 80 ? -16.746 4.001 46.636 1.00 94.31 80 GLU A C 1
ATOM 612 O O . GLU A 1 80 ? -16.349 4.607 45.638 1.00 94.31 80 GLU A O 1
ATOM 617 N N . PHE A 1 81 ? -16.352 2.748 46.883 1.00 95.12 81 PHE A N 1
ATOM 618 C CA . PHE A 1 81 ? -15.494 2.004 45.964 1.00 95.12 81 PHE A CA 1
ATOM 619 C C . PHE A 1 81 ? -16.155 1.825 44.590 1.00 95.12 81 PHE A C 1
ATOM 621 O O . PHE A 1 81 ? -15.539 2.097 43.556 1.00 95.12 81 PHE A O 1
ATOM 628 N N . CYS A 1 82 ? -17.418 1.391 44.567 1.00 96.19 82 CYS A N 1
ATOM 629 C CA . CYS A 1 82 ? -18.167 1.217 43.329 1.00 96.19 82 CYS A CA 1
ATOM 630 C C . CYS A 1 82 ? -18.383 2.544 42.592 1.00 96.19 82 CYS A C 1
ATOM 632 O O . CYS A 1 82 ? -18.278 2.568 41.370 1.00 96.19 82 CYS A O 1
ATOM 634 N N . GLU A 1 83 ? -18.637 3.641 43.304 1.00 95.94 83 GLU A N 1
ATOM 635 C CA . GLU A 1 83 ? -18.766 4.982 42.730 1.00 95.94 83 GLU A CA 1
ATOM 636 C C . GLU A 1 83 ? -17.482 5.391 41.999 1.00 95.94 83 GLU A C 1
ATOM 638 O O . GLU A 1 83 ? -17.531 5.801 40.838 1.00 95.94 83 GLU A O 1
ATOM 643 N N . ASN A 1 84 ? -16.325 5.208 42.639 1.00 95.69 84 ASN A N 1
ATOM 644 C CA . ASN A 1 84 ? -15.034 5.501 42.023 1.00 95.69 84 ASN A CA 1
ATOM 645 C C . ASN A 1 84 ? -14.786 4.645 40.776 1.00 95.69 84 ASN A C 1
ATOM 647 O O . ASN A 1 84 ? -14.335 5.162 39.754 1.00 95.69 84 ASN A O 1
ATOM 651 N N . LEU A 1 85 ? -15.135 3.356 40.824 1.00 96.56 85 LEU A N 1
ATOM 652 C CA . LEU A 1 85 ? -15.005 2.460 39.676 1.00 96.56 85 LEU A CA 1
ATOM 653 C C . LEU A 1 85 ? -15.923 2.875 38.516 1.00 96.56 85 LEU A C 1
ATOM 655 O O . LEU A 1 85 ? -15.512 2.846 37.356 1.00 96.56 85 LEU A O 1
ATOM 659 N N . ILE A 1 86 ? -17.163 3.268 38.816 1.00 97.44 86 ILE A N 1
ATOM 660 C CA . ILE A 1 86 ? -18.123 3.755 37.818 1.00 97.44 86 ILE A CA 1
ATOM 661 C C . ILE A 1 86 ? -17.606 5.046 37.181 1.00 97.44 86 ILE A C 1
ATOM 663 O O . ILE A 1 86 ? -17.639 5.163 35.958 1.00 97.44 86 ILE A O 1
ATOM 667 N N . ARG A 1 87 ? -17.072 5.977 37.980 1.00 97.31 87 ARG A N 1
ATOM 668 C CA . ARG A 1 87 ? -16.487 7.230 37.485 1.00 97.31 87 ARG A CA 1
ATOM 669 C C . ARG A 1 87 ? -15.320 6.966 36.532 1.00 97.31 87 ARG A C 1
ATOM 671 O O . ARG A 1 87 ? -15.333 7.473 35.418 1.00 97.31 87 ARG A O 1
ATOM 678 N N . GLN A 1 88 ? -14.378 6.103 36.918 1.00 96.88 88 GLN A N 1
ATOM 679 C CA . GLN A 1 88 ? -13.252 5.720 36.055 1.00 96.88 88 GLN A CA 1
ATOM 680 C C . GLN A 1 88 ? -13.719 5.084 34.740 1.00 96.88 88 GLN A C 1
ATOM 682 O O . GLN A 1 88 ? -13.200 5.399 33.673 1.00 96.88 88 GLN A O 1
ATOM 687 N N . ARG A 1 89 ? -14.723 4.200 34.796 1.00 96.38 89 ARG A N 1
ATOM 688 C CA . ARG A 1 89 ? -15.293 3.582 33.590 1.00 96.38 89 ARG A CA 1
ATOM 689 C C . ARG A 1 89 ? -15.985 4.598 32.686 1.00 96.38 89 ARG A C 1
ATOM 691 O O . ARG A 1 89 ? -15.850 4.494 31.472 1.00 96.38 89 ARG A O 1
ATOM 698 N N . ALA A 1 90 ? -16.697 5.565 33.258 1.00 96.81 90 ALA A N 1
ATOM 699 C CA . ALA A 1 90 ? -17.338 6.631 32.497 1.00 96.81 90 ALA A CA 1
ATOM 700 C C . ALA A 1 90 ? -16.306 7.530 31.796 1.00 96.81 90 ALA A C 1
ATOM 702 O O . ALA A 1 90 ? -16.495 7.864 30.630 1.00 96.81 90 ALA A O 1
ATOM 703 N N . GLU A 1 91 ? -15.199 7.859 32.469 1.00 96.62 91 GLU A N 1
ATOM 704 C CA . GLU A 1 91 ? -14.089 8.628 31.889 1.00 96.62 91 GLU A CA 1
ATOM 705 C C . GLU A 1 91 ? -13.479 7.899 30.680 1.00 96.62 91 GLU A C 1
ATOM 707 O O . GLU A 1 91 ? -13.381 8.465 29.595 1.00 96.62 91 GLU A O 1
ATOM 712 N N . MET A 1 92 ? -13.168 6.603 30.823 1.00 95.94 92 MET A N 1
ATOM 713 C CA . MET A 1 92 ? -12.617 5.794 29.728 1.00 95.94 92 MET A CA 1
ATOM 714 C C . MET A 1 92 ? -13.573 5.677 28.535 1.00 95.94 92 MET A C 1
ATOM 716 O O . MET A 1 92 ? -13.132 5.720 27.390 1.00 95.94 92 MET A O 1
ATOM 720 N N . LEU A 1 93 ? -14.879 5.525 28.786 1.00 95.31 93 LEU A N 1
ATOM 721 C CA . LEU A 1 93 ? -15.882 5.482 27.718 1.00 95.31 93 LEU A CA 1
ATOM 722 C C . LEU A 1 93 ? -15.983 6.820 26.982 1.00 95.31 93 LEU A C 1
ATOM 724 O O . LEU A 1 93 ? -16.124 6.831 25.763 1.00 95.31 93 LEU A O 1
ATOM 728 N N . LYS A 1 94 ? -15.868 7.936 27.706 1.00 94.88 94 LYS A N 1
ATOM 729 C CA . LYS A 1 94 ? -15.842 9.271 27.111 1.00 94.88 94 LYS A CA 1
ATOM 730 C C . LYS A 1 94 ? -14.611 9.463 26.221 1.00 94.88 94 LYS A C 1
ATOM 732 O O . LYS A 1 94 ? -14.761 9.869 25.075 1.00 94.88 94 LYS A O 1
ATOM 737 N N . GLU A 1 95 ? -13.419 9.116 26.708 1.00 91.88 95 GLU A N 1
ATOM 738 C CA . GLU A 1 95 ? -12.191 9.186 25.901 1.00 91.88 95 GLU A CA 1
ATOM 739 C C . GLU A 1 95 ? -12.260 8.290 24.659 1.00 91.88 95 GLU A C 1
ATOM 741 O O . GLU A 1 95 ? -11.777 8.662 23.587 1.00 91.88 95 GLU A O 1
ATOM 746 N N . PHE A 1 96 ? -12.847 7.098 24.797 1.00 89.94 96 PHE A N 1
ATOM 747 C CA . PHE A 1 96 ? -13.044 6.184 23.680 1.00 89.94 96 PHE A CA 1
ATOM 748 C C . PHE A 1 96 ? -13.948 6.800 22.608 1.00 89.94 96 PHE A C 1
ATOM 750 O O . PHE A 1 96 ? -13.565 6.799 21.441 1.00 89.94 96 PHE A O 1
ATOM 757 N N . GLU A 1 97 ? -15.092 7.367 22.995 1.00 86.81 97 GLU A N 1
ATOM 758 C CA . GLU A 1 97 ? -16.025 8.020 22.069 1.00 86.81 97 GLU A CA 1
ATOM 759 C C . GLU A 1 97 ? -15.365 9.201 21.340 1.00 86.81 97 GLU A C 1
ATOM 761 O O . GLU A 1 97 ? -15.405 9.278 20.111 1.00 86.81 97 GLU A O 1
ATOM 766 N N . GLU A 1 98 ? -14.672 10.073 22.080 1.00 87.19 98 GLU A N 1
ATOM 767 C CA . GLU A 1 98 ? -13.970 11.234 21.518 1.00 87.19 98 GLU A CA 1
ATOM 768 C C . GLU A 1 98 ? -12.915 10.820 20.478 1.00 87.19 98 GLU A C 1
ATOM 770 O O . GLU A 1 98 ? -12.821 11.415 19.402 1.00 87.19 98 GLU A O 1
ATOM 775 N N . ARG A 1 99 ? -12.133 9.768 20.755 1.00 82.25 99 ARG A N 1
ATOM 776 C CA . ARG A 1 99 ? -11.117 9.266 19.813 1.00 82.25 99 ARG A CA 1
ATOM 777 C C . ARG A 1 99 ? -11.729 8.509 18.643 1.00 82.25 99 ARG A C 1
ATOM 779 O O . ARG A 1 99 ? -11.251 8.645 17.519 1.00 82.25 99 ARG A O 1
ATOM 786 N N . MET A 1 100 ? -12.763 7.711 18.892 1.00 79.44 100 MET A N 1
ATOM 787 C CA . MET A 1 100 ? -13.451 6.936 17.864 1.00 79.44 100 MET A CA 1
ATOM 788 C C . MET A 1 100 ? -14.038 7.857 16.797 1.00 79.44 100 MET A C 1
ATOM 790 O O . MET A 1 100 ? -13.897 7.575 15.607 1.00 79.44 100 MET A O 1
ATOM 794 N N . GLN A 1 101 ? -14.611 8.989 17.209 1.00 72.38 101 GLN A N 1
ATOM 795 C CA . GLN A 1 101 ? -15.138 9.978 16.282 1.00 72.38 101 GLN A CA 1
ATOM 796 C C . GLN A 1 101 ? -14.040 10.551 15.370 1.00 72.38 101 GLN A C 1
ATOM 798 O O . GLN A 1 101 ? -14.231 10.624 14.160 1.00 72.38 101 GLN A O 1
ATOM 803 N N . VAL A 1 102 ? -12.858 10.869 15.907 1.00 68.31 102 VAL A N 1
ATOM 804 C CA . VAL A 1 102 ? -11.722 11.381 15.114 1.00 68.31 102 VAL A CA 1
ATOM 805 C C . VAL A 1 102 ? -11.153 10.325 14.160 1.00 68.31 102 VAL A C 1
ATOM 807 O O . VAL A 1 102 ? -10.751 10.654 13.046 1.00 68.31 102 VAL A O 1
ATOM 810 N N . VAL A 1 103 ? -11.107 9.057 14.576 1.00 65.56 103 VAL A N 1
ATOM 811 C CA . VAL A 1 103 ? -10.510 7.978 13.774 1.00 65.56 103 VAL A CA 1
ATOM 812 C C . VAL A 1 103 ? -11.459 7.504 12.671 1.00 65.56 103 VAL A C 1
ATOM 814 O O . VAL A 1 103 ? -11.024 7.333 11.536 1.00 65.56 103 VAL A O 1
ATOM 817 N N . LEU A 1 104 ? -12.748 7.322 12.968 1.00 62.97 104 LEU A N 1
ATOM 818 C CA . LEU A 1 104 ? -13.711 6.735 12.029 1.00 62.97 104 LEU A CA 1
ATOM 819 C C . LEU A 1 104 ? -14.434 7.763 11.147 1.00 62.97 104 LEU A C 1
ATOM 821 O O . LEU A 1 104 ? -14.909 7.388 10.080 1.00 62.97 104 LEU A O 1
ATOM 825 N N . GLN A 1 105 ? -14.498 9.046 11.530 1.00 61.47 105 GLN A N 1
ATOM 826 C CA . GLN A 1 105 ? -15.055 10.113 10.676 1.00 61.47 105 GLN A CA 1
ATOM 827 C C . GLN A 1 105 ? -14.015 10.747 9.748 1.00 61.47 105 GLN A C 1
ATOM 829 O O . GLN A 1 105 ? -14.184 11.882 9.306 1.00 61.47 105 GLN A O 1
ATOM 834 N N . THR A 1 106 ? -12.912 10.062 9.449 1.00 62.19 106 THR A N 1
ATOM 835 C CA . THR A 1 106 ? -11.994 10.597 8.450 1.00 62.19 106 THR A CA 1
ATOM 836 C C . THR A 1 106 ? -12.498 10.242 7.058 1.00 62.19 106 THR A C 1
ATOM 838 O O . THR A 1 106 ? -12.386 9.101 6.621 1.00 62.19 106 THR A O 1
ATOM 841 N N . ASP A 1 107 ? -12.939 11.262 6.318 1.00 65.25 107 ASP A N 1
ATOM 842 C CA . ASP A 1 107 ? -13.167 11.229 4.860 1.00 65.25 107 ASP A CA 1
ATOM 843 C C . ASP A 1 107 ? -11.979 10.615 4.083 1.00 65.25 107 ASP A C 1
ATOM 845 O O . ASP A 1 107 ? -12.086 10.204 2.936 1.00 65.25 107 ASP A O 1
ATOM 849 N N . LYS A 1 108 ? -10.813 10.508 4.727 1.00 68.81 108 LYS A N 1
ATOM 850 C CA . LYS A 1 108 ? -9.626 9.822 4.213 1.00 68.81 108 LYS A CA 1
ATOM 851 C C . LYS A 1 108 ? -9.824 8.316 4.016 1.00 68.81 108 LYS A C 1
ATOM 853 O O . LYS A 1 108 ? -9.221 7.760 3.109 1.00 68.81 108 LYS A O 1
ATOM 858 N N . ILE A 1 109 ? -10.642 7.657 4.840 1.00 71.56 109 ILE A N 1
ATOM 859 C CA . ILE A 1 109 ? -10.937 6.224 4.678 1.00 71.56 109 ILE A CA 1
ATOM 860 C C . ILE A 1 109 ? -11.902 6.019 3.507 1.00 71.56 109 ILE A C 1
ATOM 862 O O . ILE A 1 109 ? -11.755 5.057 2.759 1.00 71.56 109 ILE A O 1
ATOM 866 N N . SER A 1 110 ? -12.859 6.930 3.301 1.00 73.31 110 SER A N 1
ATOM 867 C CA . SER A 1 110 ? -13.829 6.804 2.207 1.00 73.31 110 SER A CA 1
ATOM 868 C C . SER A 1 110 ? -13.206 7.021 0.826 1.00 73.31 110 SER A C 1
ATOM 870 O O . SER A 1 110 ? -13.646 6.381 -0.125 1.00 73.31 110 SER A O 1
ATOM 872 N N . ILE A 1 111 ? -12.153 7.840 0.712 1.00 84.25 111 ILE A N 1
ATOM 873 C CA . ILE A 1 111 ? -11.419 8.040 -0.554 1.00 84.25 111 ILE A CA 1
ATOM 874 C C . ILE A 1 111 ? -10.318 7.002 -0.808 1.00 84.25 111 ILE A C 1
ATOM 876 O O . ILE A 1 111 ? -9.720 7.009 -1.881 1.00 84.25 111 ILE A O 1
ATOM 880 N N . ALA A 1 112 ? -10.025 6.113 0.148 1.00 86.19 112 ALA A N 1
ATOM 881 C CA . ALA A 1 112 ? -8.915 5.165 0.027 1.00 86.19 112 ALA A CA 1
ATOM 882 C C . ALA A 1 112 ? -9.067 4.245 -1.196 1.00 86.19 112 ALA A C 1
ATOM 884 O O . ALA A 1 112 ? -8.107 4.048 -1.933 1.00 86.19 112 ALA A O 1
ATOM 885 N N . ALA A 1 113 ? -10.286 3.765 -1.463 1.00 85.62 113 ALA A N 1
ATOM 886 C CA . ALA A 1 113 ? -10.577 2.928 -2.628 1.00 85.62 113 ALA A CA 1
ATOM 887 C C . ALA A 1 113 ? -10.409 3.682 -3.963 1.00 85.62 113 ALA A C 1
ATOM 889 O O . ALA A 1 113 ? -9.980 3.106 -4.958 1.00 85.62 113 ALA A O 1
ATOM 890 N N . GLU A 1 114 ? -10.727 4.981 -3.995 1.00 89.38 114 GLU A N 1
ATOM 891 C CA . GLU A 1 114 ? -10.512 5.813 -5.185 1.00 89.38 114 GLU A CA 1
ATOM 892 C C . GLU A 1 114 ? -9.015 6.048 -5.429 1.00 89.38 114 GLU A C 1
ATOM 894 O O . GLU A 1 114 ? -8.544 5.948 -6.560 1.00 89.38 114 GLU A O 1
ATOM 899 N N . GLN A 1 115 ? -8.255 6.317 -4.365 1.00 91.31 115 GLN A N 1
ATOM 900 C CA . GLN A 1 115 ? -6.804 6.490 -4.443 1.00 91.31 115 GLN A CA 1
ATOM 901 C C . GLN A 1 115 ? -6.088 5.202 -4.859 1.00 91.31 115 GLN A C 1
ATOM 903 O O . GLN A 1 115 ? -5.127 5.267 -5.619 1.00 91.31 115 GLN A O 1
ATOM 908 N N . GLU A 1 116 ? -6.563 4.044 -4.403 1.00 92.62 116 GLU A N 1
ATOM 909 C CA . GLU A 1 116 ? -6.055 2.735 -4.819 1.00 92.62 116 GLU A CA 1
ATOM 910 C C . GLU A 1 116 ? -6.231 2.529 -6.330 1.00 92.62 116 GLU A C 1
ATOM 912 O O . GLU A 1 116 ? -5.256 2.257 -7.026 1.00 92.62 116 GLU A O 1
ATOM 917 N N . ALA A 1 117 ? -7.422 2.801 -6.870 1.00 94.00 117 ALA A N 1
ATOM 918 C CA . ALA A 1 117 ? -7.664 2.716 -8.312 1.00 94.00 117 ALA A CA 1
ATOM 919 C C . ALA A 1 117 ? -6.796 3.699 -9.127 1.00 94.00 117 ALA A C 1
ATOM 921 O O . ALA A 1 117 ? -6.325 3.370 -10.217 1.00 94.00 117 ALA A O 1
ATOM 922 N N . GLN A 1 118 ? -6.558 4.911 -8.610 1.00 94.94 118 GLN A N 1
ATOM 923 C CA . GLN A 1 118 ? -5.655 5.877 -9.249 1.00 94.94 118 GLN A CA 1
ATOM 924 C C . GLN A 1 118 ? -4.197 5.397 -9.241 1.00 94.94 118 GLN A C 1
ATOM 926 O O . GLN A 1 118 ? -3.481 5.608 -10.221 1.00 94.94 118 GLN A O 1
ATOM 931 N N . LEU A 1 119 ? -3.755 4.752 -8.158 1.00 96.25 119 LEU A N 1
ATOM 932 C CA . LEU A 1 119 ? -2.414 4.179 -8.054 1.00 96.25 119 LEU A CA 1
ATOM 933 C C . LEU A 1 119 ? -2.219 3.019 -9.031 1.00 96.25 119 LEU A C 1
ATOM 935 O O . LEU A 1 119 ? -1.195 2.988 -9.707 1.00 96.25 119 LEU A O 1
ATOM 939 N N . GLU A 1 120 ? -3.204 2.129 -9.167 1.00 97.12 120 GLU A N 1
ATOM 940 C CA . GLU A 1 120 ? -3.160 1.035 -10.148 1.00 97.12 120 GLU A CA 1
ATOM 941 C C . GLU A 1 120 ? -3.061 1.561 -11.587 1.00 97.12 120 GLU A C 1
ATOM 943 O O . GLU A 1 120 ? -2.266 1.066 -12.390 1.00 97.12 120 GLU A O 1
ATOM 948 N N . ALA A 1 121 ? -3.831 2.601 -11.921 1.00 96.75 121 ALA A N 1
ATOM 949 C CA . ALA A 1 121 ? -3.761 3.232 -13.236 1.00 96.75 121 ALA A CA 1
ATOM 950 C C . ALA A 1 121 ? -2.375 3.845 -13.500 1.00 96.75 121 ALA A C 1
ATOM 952 O O . ALA A 1 121 ? -1.802 3.655 -14.574 1.00 96.75 121 ALA A O 1
ATOM 953 N N . LEU A 1 122 ? -1.812 4.541 -12.507 1.00 97.44 122 LEU A N 1
ATOM 954 C CA . LEU A 1 122 ? -0.482 5.136 -12.609 1.00 97.44 122 LEU A CA 1
ATOM 955 C C . LEU A 1 122 ? 0.616 4.072 -12.744 1.00 97.44 122 LEU A C 1
ATOM 957 O O . LEU A 1 122 ? 1.552 4.254 -13.520 1.00 97.44 122 LEU A O 1
ATOM 961 N N . GLU A 1 123 ? 0.511 2.966 -12.009 1.00 97.56 123 GLU A N 1
ATOM 962 C CA . GLU A 1 123 ? 1.440 1.839 -12.112 1.00 97.56 123 GLU A CA 1
ATOM 963 C C . GLU A 1 123 ? 1.444 1.258 -13.529 1.00 97.56 123 GLU A C 1
ATOM 965 O O . GLU A 1 123 ? 2.510 1.054 -14.116 1.00 97.56 123 GLU A O 1
ATOM 970 N N . LEU A 1 124 ? 0.259 1.063 -14.111 1.00 97.81 124 LEU A N 1
ATOM 971 C CA . LEU A 1 124 ? 0.117 0.550 -15.470 1.00 97.81 124 LEU A CA 1
ATOM 972 C C . LEU A 1 124 ? 0.720 1.504 -16.512 1.00 97.81 124 LEU A C 1
ATOM 974 O O . LEU A 1 124 ? 1.412 1.055 -17.431 1.00 97.81 124 LEU A O 1
ATOM 978 N N . ASP A 1 125 ? 0.520 2.812 -16.349 1.00 98.06 125 ASP A N 1
ATOM 979 C CA . ASP A 1 125 ? 1.112 3.831 -17.221 1.00 98.06 125 ASP A CA 1
ATOM 980 C C . ASP A 1 125 ? 2.643 3.866 -17.115 1.00 98.06 125 ASP A C 1
ATOM 982 O O . ASP A 1 125 ? 3.338 3.923 -18.135 1.00 98.06 125 ASP A O 1
ATOM 986 N N . ILE A 1 126 ? 3.190 3.775 -15.898 1.00 97.94 126 ILE A N 1
ATOM 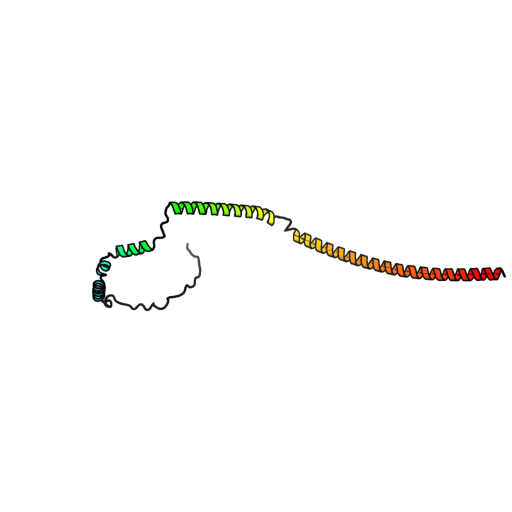987 C CA . ILE A 1 126 ? 4.640 3.698 -15.671 1.00 97.94 126 ILE A CA 1
ATOM 988 C C . ILE A 1 126 ? 5.213 2.449 -16.337 1.00 97.94 126 ILE A C 1
ATOM 990 O O . ILE A 1 126 ? 6.232 2.533 -17.028 1.00 97.94 126 ILE A O 1
ATOM 994 N N . GLN A 1 127 ? 4.560 1.300 -16.163 1.00 98.12 127 GLN A N 1
ATOM 995 C CA . GLN A 1 127 ? 5.009 0.041 -16.745 1.00 98.12 127 GLN A CA 1
ATOM 996 C C . GLN A 1 127 ? 5.023 0.112 -18.275 1.00 98.12 127 GLN A C 1
ATOM 998 O O . GLN A 1 127 ? 6.007 -0.273 -18.909 1.00 98.12 127 GLN A O 1
ATOM 1003 N N . LYS A 1 128 ? 3.977 0.685 -18.875 1.00 98.06 128 LYS A N 1
ATOM 1004 C CA . LYS A 1 128 ? 3.917 0.902 -20.320 1.00 98.06 128 LYS A CA 1
ATOM 1005 C C . LYS A 1 128 ? 5.029 1.836 -20.805 1.00 98.06 128 LYS A C 1
ATOM 1007 O O . LYS A 1 128 ? 5.711 1.516 -21.777 1.00 98.06 128 LYS A O 1
ATOM 1012 N N . GLY A 1 129 ? 5.247 2.957 -20.117 1.00 98.19 129 GLY A N 1
ATOM 1013 C CA . GLY A 1 129 ? 6.319 3.897 -20.450 1.00 98.19 129 GLY A CA 1
ATOM 1014 C C . GLY A 1 129 ? 7.711 3.265 -20.354 1.00 98.19 129 GLY A C 1
ATOM 1015 O O . GLY A 1 129 ? 8.570 3.509 -21.203 1.00 98.19 129 GLY A O 1
ATOM 1016 N N . LEU A 1 130 ? 7.927 2.398 -19.363 1.00 98.19 130 LEU A N 1
ATOM 1017 C CA . LEU A 1 130 ? 9.165 1.638 -19.202 1.00 98.19 130 LEU A CA 1
ATOM 1018 C C . LEU A 1 130 ? 9.398 0.676 -20.375 1.00 98.19 130 LEU A C 1
ATOM 1020 O O . LEU A 1 130 ? 10.514 0.589 -20.891 1.00 98.19 130 LEU A O 1
ATOM 1024 N N . ASP A 1 131 ? 8.363 -0.040 -20.805 1.00 98.19 131 ASP A N 1
ATOM 1025 C CA . ASP A 1 131 ? 8.472 -0.994 -21.908 1.00 98.19 131 ASP A CA 1
ATOM 1026 C C . ASP A 1 131 ? 8.689 -0.287 -23.256 1.00 98.19 131 ASP A C 1
ATOM 1028 O O . ASP A 1 131 ? 9.516 -0.724 -24.062 1.00 98.19 131 ASP A O 1
ATOM 1032 N N . GLU A 1 132 ? 8.049 0.866 -23.473 1.00 98.12 132 GLU A N 1
ATOM 1033 C CA . GLU A 1 132 ? 8.326 1.728 -24.627 1.00 98.12 132 GLU A CA 1
ATOM 1034 C C . GLU A 1 132 ? 9.765 2.253 -24.617 1.00 98.12 132 GLU A C 1
ATOM 1036 O O . GLU A 1 132 ? 10.443 2.209 -25.645 1.00 98.12 132 GLU A O 1
ATOM 1041 N N . TRP A 1 133 ? 10.265 2.704 -23.463 1.00 98.12 133 TRP A N 1
ATOM 1042 C CA . TRP A 1 133 ? 11.640 3.184 -23.334 1.00 98.12 133 TRP A CA 1
ATOM 1043 C C . TRP A 1 133 ? 12.672 2.087 -23.625 1.00 98.12 133 TRP A C 1
ATOM 1045 O O . TRP A 1 133 ? 13.648 2.328 -24.342 1.00 98.12 133 TRP A O 1
ATOM 1055 N N . LYS A 1 134 ? 12.440 0.859 -23.144 1.00 98.19 134 LYS A N 1
ATOM 1056 C CA . LYS A 1 134 ? 13.284 -0.299 -23.481 1.00 98.19 134 LYS A CA 1
ATOM 1057 C C . LYS A 1 134 ? 13.289 -0.572 -24.980 1.00 98.19 134 LYS A C 1
ATOM 1059 O O . LYS A 1 134 ? 14.361 -0.766 -25.547 1.00 98.19 134 LYS A O 1
ATOM 1064 N N . ARG A 1 135 ? 12.117 -0.550 -25.625 1.00 98.25 135 ARG A N 1
ATOM 1065 C CA . ARG A 1 135 ? 12.009 -0.735 -27.079 1.00 98.25 135 ARG A CA 1
ATOM 1066 C C . ARG A 1 135 ? 12.819 0.321 -27.831 1.00 98.25 135 ARG A C 1
ATOM 1068 O O . ARG A 1 135 ? 13.646 -0.041 -28.657 1.00 98.25 135 ARG A O 1
ATOM 1075 N N . TYR A 1 136 ? 12.646 1.602 -27.500 1.00 98.19 136 TYR A N 1
ATOM 1076 C CA . TYR A 1 136 ? 13.419 2.680 -28.127 1.00 98.19 136 TYR A CA 1
ATOM 1077 C C . TYR A 1 136 ? 14.926 2.540 -27.905 1.00 98.19 136 TYR A C 1
ATOM 1079 O O . TYR A 1 136 ? 15.711 2.853 -28.794 1.00 98.19 136 TYR A O 1
ATOM 1087 N N . THR A 1 137 ? 15.340 2.069 -26.729 1.00 98.12 137 THR A N 1
ATOM 1088 C CA . THR A 1 137 ? 16.761 1.848 -26.437 1.00 98.12 137 THR A CA 1
ATOM 1089 C C . THR A 1 137 ? 17.345 0.750 -27.327 1.00 98.12 137 THR A C 1
ATOM 1091 O O . THR A 1 137 ? 18.427 0.937 -27.875 1.00 98.12 137 THR A O 1
ATOM 1094 N N . LEU A 1 138 ? 16.613 -0.349 -27.535 1.00 98.12 138 LEU A N 1
ATOM 1095 C CA . LEU A 1 138 ? 17.029 -1.420 -28.448 1.00 98.12 138 LEU A CA 1
ATOM 1096 C C . LEU A 1 138 ? 17.098 -0.940 -29.903 1.00 98.12 138 LEU A C 1
ATOM 1098 O O . LEU A 1 138 ? 18.095 -1.185 -30.574 1.00 98.12 138 LEU A O 1
ATOM 1102 N N . GLU A 1 139 ? 16.085 -0.206 -30.369 1.00 98.12 139 GLU A N 1
ATOM 1103 C CA . GLU A 1 139 ? 16.072 0.375 -31.722 1.00 98.12 139 GLU A CA 1
ATOM 1104 C C . GLU A 1 139 ? 17.254 1.333 -31.938 1.00 98.12 139 GLU A C 1
ATOM 1106 O O . GLU A 1 139 ? 17.868 1.355 -33.004 1.00 98.12 139 GLU A O 1
ATOM 1111 N N . LEU A 1 140 ? 17.619 2.107 -30.913 1.00 98.12 140 LEU A N 1
ATOM 1112 C CA . LEU A 1 140 ? 18.775 2.998 -30.966 1.00 98.12 140 LEU A CA 1
ATOM 1113 C C . LEU A 1 140 ? 20.101 2.226 -31.026 1.00 98.12 140 LEU A C 1
ATOM 1115 O O . LEU A 1 140 ? 21.022 2.640 -31.731 1.00 98.12 140 LEU A O 1
ATOM 1119 N N . GLU A 1 141 ? 20.221 1.126 -30.281 1.00 97.81 141 GLU A N 1
ATOM 1120 C CA . GLU A 1 141 ? 21.396 0.253 -30.330 1.00 97.81 141 GLU A CA 1
ATOM 1121 C C . GLU A 1 141 ? 21.543 -0.424 -31.695 1.00 97.81 141 GLU A C 1
ATOM 1123 O O . GLU A 1 141 ? 22.650 -0.456 -32.237 1.00 97.81 141 GLU A O 1
ATOM 1128 N N . GLU A 1 142 ? 20.441 -0.891 -32.280 1.00 98.12 142 GLU A N 1
ATOM 1129 C CA . GLU A 1 142 ? 20.404 -1.448 -33.634 1.00 98.12 142 GLU A CA 1
ATOM 1130 C C . GLU A 1 142 ? 20.843 -0.412 -34.671 1.00 98.12 142 GLU A C 1
ATOM 1132 O O . GLU A 1 142 ? 21.816 -0.636 -35.393 1.00 98.12 142 GLU A O 1
ATOM 1137 N N . PHE A 1 143 ? 20.235 0.778 -34.652 1.00 98.25 143 PHE A N 1
ATOM 1138 C CA . PHE A 1 143 ? 20.629 1.883 -35.526 1.00 98.25 143 PHE A CA 1
ATOM 1139 C C . PHE A 1 143 ? 22.116 2.236 -35.382 1.00 98.25 143 PHE A C 1
ATOM 1141 O O . PHE A 1 143 ? 22.816 2.474 -36.367 1.00 98.25 143 PHE A O 1
ATOM 1148 N N . LYS A 1 144 ? 22.634 2.255 -34.150 1.00 98.19 144 LYS A N 1
ATOM 1149 C CA . LYS A 1 144 ? 24.050 2.522 -33.882 1.00 98.19 144 LYS A CA 1
ATOM 1150 C C . LYS A 1 144 ? 24.951 1.450 -34.503 1.00 98.19 144 LYS A C 1
ATOM 1152 O O . LYS A 1 144 ? 25.995 1.800 -35.054 1.00 98.19 144 LYS A O 1
ATOM 1157 N N . MET A 1 145 ? 24.576 0.173 -34.420 1.00 98.00 145 MET A N 1
ATOM 1158 C CA . MET A 1 145 ? 25.326 -0.917 -35.056 1.00 98.00 145 MET A CA 1
ATOM 1159 C C . MET A 1 145 ? 25.341 -0.775 -36.580 1.00 98.00 145 MET A C 1
ATOM 1161 O O . MET A 1 145 ? 26.413 -0.856 -37.184 1.00 98.00 145 MET A O 1
ATOM 1165 N N . GLU A 1 146 ? 24.189 -0.498 -37.191 1.00 97.94 146 GLU A N 1
ATOM 1166 C CA . GLU A 1 146 ? 24.084 -0.262 -38.635 1.00 97.94 146 GLU A CA 1
ATOM 1167 C C . GLU A 1 146 ? 24.937 0.931 -39.074 1.00 97.94 146 GLU A C 1
ATOM 1169 O O . GLU A 1 146 ? 25.721 0.831 -40.020 1.00 97.94 146 GLU A O 1
ATOM 1174 N N . TYR A 1 147 ? 24.855 2.043 -38.340 1.00 97.94 147 TYR A N 1
ATOM 1175 C CA . TYR A 1 147 ? 25.652 3.236 -38.603 1.00 97.94 147 TYR A CA 1
ATOM 1176 C C . TYR A 1 147 ? 27.155 2.929 -38.595 1.00 97.94 147 TYR A C 1
ATOM 1178 O O . TYR A 1 147 ? 27.863 3.295 -39.533 1.00 97.94 147 TYR A O 1
ATOM 1186 N N . PHE A 1 148 ? 27.654 2.220 -37.576 1.00 98.00 148 PHE A N 1
ATOM 1187 C CA . PHE A 1 148 ? 29.071 1.852 -37.522 1.00 98.00 148 PHE A CA 1
ATOM 1188 C C . PHE A 1 148 ? 29.483 0.903 -38.649 1.00 98.00 148 PHE A C 1
ATOM 1190 O O . PHE A 1 148 ? 30.587 1.045 -39.172 1.00 98.00 148 PHE A O 1
ATOM 1197 N N . SER A 1 149 ? 28.610 -0.019 -39.060 1.00 98.06 149 SER A N 1
ATOM 1198 C CA . SER A 1 149 ? 28.869 -0.902 -40.202 1.00 98.06 149 SER A CA 1
ATOM 1199 C C . SER A 1 149 ? 29.015 -0.120 -41.514 1.00 98.06 149 SER A C 1
ATOM 1201 O O . SER A 1 149 ? 29.958 -0.354 -42.277 1.00 98.06 149 SER A O 1
ATOM 1203 N N . ILE A 1 150 ? 28.138 0.861 -41.751 1.00 98.00 150 ILE A N 1
ATOM 1204 C CA . ILE A 1 150 ? 28.208 1.734 -42.930 1.00 98.00 150 ILE A CA 1
ATOM 1205 C C . ILE A 1 150 ? 29.482 2.582 -42.897 1.00 98.00 150 ILE A C 1
ATOM 1207 O O . ILE A 1 150 ? 30.191 2.661 -43.899 1.00 98.00 150 ILE A O 1
ATOM 1211 N N . VAL A 1 151 ? 29.803 3.192 -41.751 1.00 97.75 151 VAL A N 1
ATOM 1212 C CA . VAL A 1 151 ? 31.015 4.010 -41.599 1.00 97.75 151 VAL A CA 1
ATOM 1213 C C . VAL A 1 151 ? 32.275 3.185 -41.853 1.00 97.75 151 VAL A C 1
ATOM 1215 O O . VAL A 1 151 ? 33.146 3.649 -42.583 1.00 97.75 151 VAL A O 1
ATOM 1218 N N . ALA A 1 152 ? 32.359 1.963 -41.323 1.00 97.56 152 ALA A N 1
ATOM 1219 C CA . ALA A 1 152 ? 33.494 1.073 -41.566 1.00 97.56 152 ALA A CA 1
ATOM 1220 C C . ALA A 1 152 ? 33.644 0.732 -43.060 1.00 97.56 152 ALA A C 1
ATOM 1222 O O . ALA A 1 152 ? 34.742 0.812 -43.604 1.00 97.56 152 ALA A O 1
ATOM 1223 N N . SER A 1 153 ? 32.532 0.442 -43.742 1.00 97.50 153 SER A N 1
ATOM 1224 C CA . SER A 1 153 ? 32.529 0.151 -45.184 1.00 97.50 153 SER A CA 1
ATOM 1225 C C . SER A 1 153 ? 32.969 1.361 -46.020 1.00 97.50 153 SER A C 1
ATOM 1227 O O . SER A 1 153 ? 33.691 1.227 -47.007 1.00 97.50 153 SER A O 1
ATOM 1229 N N . LEU A 1 154 ? 32.549 2.570 -45.628 1.00 97.56 154 LEU A N 1
ATOM 1230 C CA . LEU A 1 154 ? 32.982 3.808 -46.279 1.00 97.56 154 LEU A CA 1
ATOM 1231 C C . LEU A 1 154 ? 34.470 4.083 -46.047 1.00 97.56 154 LEU A C 1
ATOM 1233 O O . LEU A 1 154 ? 35.149 4.496 -46.982 1.00 97.56 154 LEU A O 1
ATOM 1237 N N . GLN A 1 155 ? 34.976 3.844 -44.835 1.00 97.38 155 GLN A N 1
ATOM 1238 C CA . GLN A 1 155 ? 36.399 3.987 -44.519 1.00 97.38 155 GLN A CA 1
ATOM 1239 C C . GLN A 1 155 ? 37.255 3.051 -45.372 1.00 97.38 155 GLN A C 1
ATOM 1241 O O . GLN A 1 155 ? 38.192 3.519 -46.011 1.00 97.38 155 GLN A O 1
ATOM 1246 N N . GLU A 1 156 ? 36.882 1.772 -45.467 1.00 97.25 156 GLU A N 1
ATOM 1247 C CA . GLU A 1 156 ? 37.567 0.803 -46.331 1.00 97.25 156 GLU A CA 1
ATOM 1248 C C . GLU A 1 156 ? 37.596 1.283 -47.788 1.00 97.25 156 GLU A C 1
ATOM 1250 O O . GLU A 1 156 ? 38.645 1.283 -48.433 1.00 97.25 156 GLU A O 1
ATOM 1255 N N . ARG A 1 157 ? 36.466 1.790 -48.294 1.00 97.06 157 ARG A N 1
ATOM 1256 C CA . ARG A 1 157 ? 36.381 2.273 -49.674 1.00 97.06 157 ARG A CA 1
ATOM 1257 C C . ARG A 1 157 ? 37.222 3.524 -49.932 1.00 97.06 157 ARG A C 1
ATOM 1259 O O . ARG A 1 157 ? 37.791 3.660 -51.014 1.00 97.06 157 ARG A O 1
ATOM 1266 N N . VAL A 1 158 ? 37.294 4.439 -48.966 1.00 97.44 158 VAL A N 1
ATOM 1267 C CA . VAL A 1 158 ? 38.167 5.620 -49.043 1.00 97.44 158 VAL A CA 1
ATOM 1268 C C . VAL A 1 158 ? 39.633 5.191 -49.047 1.00 97.44 158 VAL A C 1
ATOM 1270 O O . VAL A 1 158 ? 40.380 5.633 -49.914 1.00 97.44 158 VAL A O 1
ATOM 1273 N N . GLU A 1 159 ? 40.028 4.265 -48.171 1.00 97.12 159 GLU A N 1
ATOM 1274 C CA . GLU A 1 159 ? 41.395 3.733 -48.144 1.00 97.12 159 GLU A CA 1
ATOM 1275 C C . GLU A 1 159 ? 41.784 3.029 -49.452 1.00 97.12 159 GLU A C 1
ATOM 1277 O O . GLU A 1 159 ? 42.927 3.132 -49.902 1.00 97.12 159 GLU A O 1
ATOM 1282 N N . GLU A 1 160 ? 40.860 2.299 -50.081 1.00 96.50 160 GLU A N 1
ATOM 1283 C CA . GLU A 1 160 ? 41.079 1.717 -51.408 1.00 96.50 160 GLU A CA 1
ATOM 1284 C C . GLU A 1 160 ? 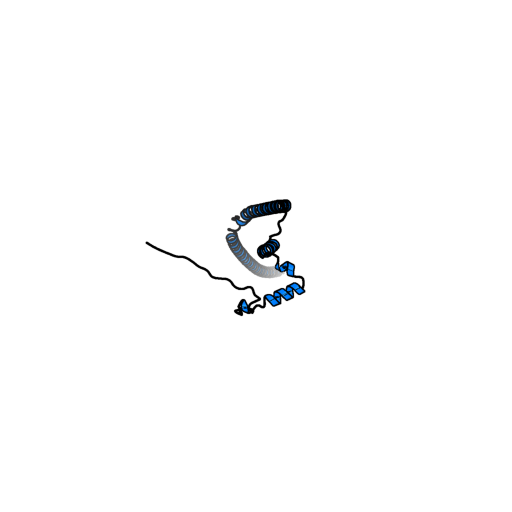41.321 2.787 -52.476 1.00 96.50 160 GLU A C 1
ATOM 1286 O O . GLU A 1 160 ? 42.229 2.639 -53.298 1.00 96.50 160 GLU A O 1
ATOM 1291 N N . PHE A 1 161 ? 40.525 3.860 -52.479 1.00 96.56 161 PHE A N 1
ATOM 1292 C CA . PHE A 1 161 ? 40.704 4.952 -53.431 1.00 96.56 161 PHE A CA 1
ATOM 1293 C C . PHE A 1 161 ? 42.014 5.705 -53.206 1.00 96.56 161 PHE A C 1
ATOM 1295 O O . PHE A 1 161 ? 42.716 5.958 -54.182 1.00 96.56 161 PHE A O 1
ATOM 1302 N N . ASP A 1 162 ? 42.397 5.975 -51.958 1.00 96.31 162 ASP A N 1
ATOM 1303 C CA . ASP A 1 162 ? 43.685 6.602 -51.638 1.00 96.31 162 ASP A CA 1
ATOM 1304 C C . ASP A 1 162 ? 44.864 5.743 -52.131 1.00 96.31 162 ASP A C 1
ATOM 1306 O O . ASP A 1 162 ? 45.820 6.256 -52.720 1.00 96.31 162 ASP A O 1
ATOM 1310 N N . LYS A 1 163 ? 44.784 4.412 -51.986 1.00 95.38 163 LYS A N 1
ATOM 1311 C CA . LYS A 1 163 ? 45.786 3.479 -52.541 1.00 95.38 163 LYS A CA 1
ATOM 1312 C C . LYS A 1 163 ? 45.846 3.518 -54.071 1.00 95.38 163 LYS A C 1
ATOM 1314 O O . LYS A 1 163 ? 46.931 3.442 -54.638 1.00 95.38 163 LYS A O 1
ATOM 1319 N N . MET A 1 164 ? 44.706 3.629 -54.756 1.00 95.00 164 MET A N 1
ATOM 1320 C CA . MET A 1 164 ? 44.686 3.751 -56.221 1.00 95.00 164 MET A CA 1
ATOM 1321 C C . MET A 1 164 ? 45.266 5.085 -56.693 1.00 95.00 164 MET A C 1
ATOM 1323 O O . MET A 1 164 ? 46.044 5.100 -57.642 1.00 95.00 164 MET A O 1
ATOM 1327 N N . VAL A 1 165 ? 44.906 6.193 -56.037 1.00 94.75 165 VAL A N 1
ATOM 1328 C CA . VAL A 1 165 ? 45.414 7.532 -56.372 1.00 94.75 165 VAL A CA 1
ATOM 1329 C C . VAL A 1 165 ? 46.928 7.578 -56.202 1.00 94.75 165 VAL A C 1
ATOM 1331 O O . VAL A 1 165 ? 47.625 7.932 -57.146 1.00 94.75 165 VAL A O 1
ATOM 1334 N N . THR A 1 166 ? 47.442 7.123 -55.059 1.00 94.12 166 THR A N 1
ATOM 1335 C CA . THR A 1 166 ? 48.892 7.089 -54.801 1.00 94.12 166 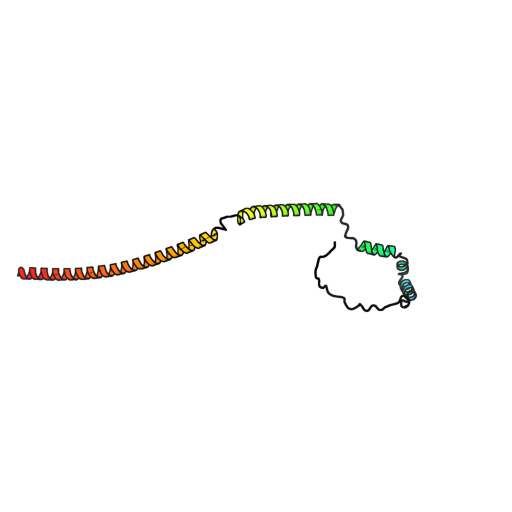THR A CA 1
ATOM 1336 C C . THR A 1 166 ? 49.660 6.213 -55.795 1.00 94.12 166 THR A C 1
ATOM 1338 O O . THR A 1 166 ? 50.764 6.574 -56.197 1.00 94.12 166 THR A O 1
ATOM 1341 N N . ALA A 1 167 ? 49.086 5.092 -56.245 1.00 92.44 167 ALA A N 1
ATOM 1342 C CA . ALA A 1 167 ? 49.690 4.267 -57.292 1.00 92.44 167 ALA A CA 1
ATOM 1343 C C . ALA A 1 167 ? 49.745 4.992 -58.651 1.00 92.44 167 ALA A C 1
ATOM 1345 O O . ALA A 1 167 ? 50.778 4.968 -59.313 1.00 92.44 167 ALA A O 1
ATOM 1346 N N . ILE A 1 168 ? 48.664 5.674 -59.046 1.00 91.88 168 ILE A N 1
ATOM 1347 C CA . ILE A 1 168 ? 48.609 6.453 -60.296 1.00 91.88 168 ILE A CA 1
ATOM 1348 C C . ILE A 1 168 ? 49.594 7.628 -60.259 1.00 91.88 168 ILE A C 1
ATOM 1350 O O . ILE A 1 168 ? 50.259 7.900 -61.255 1.00 91.88 168 ILE A O 1
ATOM 1354 N N . GLU A 1 169 ? 49.691 8.326 -59.126 1.00 89.81 169 GLU A N 1
ATOM 1355 C CA . GLU A 1 169 ? 50.650 9.419 -58.939 1.00 89.81 169 GLU A CA 1
ATOM 1356 C C . GLU A 1 169 ? 52.091 8.917 -59.083 1.00 89.81 169 GLU A C 1
ATOM 1358 O O . GLU A 1 169 ? 52.874 9.517 -59.816 1.00 89.81 169 GLU A O 1
ATOM 1363 N N . HIS A 1 170 ? 52.420 7.767 -58.485 1.00 82.56 170 HIS A N 1
ATOM 1364 C CA . HIS A 1 170 ? 53.748 7.169 -58.615 1.00 82.56 170 HIS A CA 1
ATOM 1365 C C . HIS A 1 170 ? 54.057 6.725 -60.059 1.00 82.56 170 HIS A C 1
ATOM 1367 O O . HIS A 1 170 ? 55.174 6.937 -60.535 1.00 82.56 170 HIS A O 1
ATOM 1373 N N . ASP A 1 171 ? 53.096 6.133 -60.771 1.00 77.56 171 ASP A N 1
ATOM 1374 C CA . ASP A 1 171 ? 53.269 5.736 -62.177 1.00 77.56 171 ASP A CA 1
ATOM 1375 C C . ASP A 1 171 ? 53.386 6.948 -63.121 1.00 77.56 171 ASP A C 1
ATOM 1377 O O . ASP A 1 171 ? 53.975 6.841 -64.193 1.00 77.56 171 ASP A O 1
ATOM 1381 N N . SER A 1 172 ? 52.840 8.107 -62.739 1.00 71.19 172 SER A N 1
ATOM 1382 C CA . SER A 1 172 ? 52.939 9.353 -63.509 1.00 71.19 172 SER A CA 1
ATOM 1383 C C . SER A 1 172 ? 54.266 10.100 -63.307 1.00 71.19 172 SER A C 1
ATOM 1385 O O . SER A 1 172 ? 54.575 10.989 -64.106 1.00 71.19 172 SER A O 1
ATOM 1387 N N . GLU A 1 173 ? 55.015 9.801 -62.244 1.00 62.44 173 GLU A N 1
ATOM 1388 C CA . GLU A 1 173 ? 56.309 10.424 -61.923 1.00 62.44 173 GLU A CA 1
ATOM 1389 C C . GLU A 1 173 ? 57.529 9.597 -62.390 1.00 62.44 173 GLU A C 1
ATOM 1391 O O . GLU A 1 173 ? 58.653 10.109 -62.357 1.00 62.44 173 GLU A O 1
ATOM 1396 N N . ALA A 1 174 ? 57.321 8.349 -62.835 1.00 53.41 174 ALA A N 1
ATOM 1397 C CA . ALA A 1 174 ? 58.345 7.424 -63.346 1.00 53.41 174 ALA A CA 1
ATOM 1398 C C . ALA A 1 174 ? 58.520 7.492 -64.876 1.00 53.41 174 ALA A C 1
ATOM 1400 O O . ALA A 1 174 ? 59.678 7.326 -65.333 1.00 53.41 174 ALA A O 1
#